Protein AF-A0A0N7L4P8-F1 (afdb_monomer_lite)

Foldseek 3Di:
DVVLVVLLVVLVVCVVVVHFFDPVLVVVLVVLLVVLVQKDWDDPDPFWIWIDGVVCNVDTWIAGRVVRDIRDCCCVPQLALHSRSQNVCVVVVNNVCNSVSGDLVGTSVSSNVVSVVVVPDD

Organism: Plasmopara halstedii (NCBI:txid4781)

Secondary structure (DSSP, 8-state):
-HHHHHHHHHHHHHHHTT-SB-HHHHHHHHHHHHHHTTEEEEEEETTEEEEEETTEEEEEEEEETTTTEESSHHHHHH----HHHHHHHHHTT-GGGGGTTS-GGGBHHHHHHHHHHTTS--

Radius of gyration: 17.24 Å; chains: 1; bounding box: 38×22×52 Å

InterPro domains:
  IPR007527 Zinc finger, SWIM-type [PF04434] (63-93)
  IPR007527 Zinc finger, SWIM-type [PS50966] (61-93)

Sequence (122 aa):
MGEVYNRIRLGQLWVNAERKLTPGAERKLQAQLGDAADSMMTFSSDDVAFTARISTPMKQRRVDLTSSTCSCLTRTQHRDACRHLIATLLECNVVESAYELRGECYTVASYQEYLSQNTRDP

pLDDT: mean 89.87, std 8.65, range [45.34, 97.88]

Structure (mmCIF, N/CA/C/O backbone):
data_AF-A0A0N7L4P8-F1
#
_entry.id   AF-A0A0N7L4P8-F1
#
loop_
_atom_site.group_PDB
_atom_site.id
_atom_site.type_symbol
_atom_site.label_atom_id
_atom_site.label_alt_id
_atom_site.label_comp_id
_atom_site.label_asym_id
_atom_site.label_entity_id
_atom_site.label_seq_id
_atom_site.pdbx_PDB_ins_code
_atom_site.Cartn_x
_atom_site.Cartn_y
_atom_site.Cartn_z
_atom_site.occupancy
_atom_site.B_iso_or_equiv
_atom_site.auth_seq_id
_atom_site.auth_comp_id
_atom_site.auth_asym_id
_atom_site.auth_atom_id
_atom_site.pdbx_PDB_model_num
ATOM 1 N N . MET A 1 1 ? -9.833 1.800 33.843 1.00 57.97 1 MET A N 1
ATOM 2 C CA . MET A 1 1 ? -11.121 2.184 33.212 1.00 57.97 1 MET A CA 1
ATOM 3 C C . MET A 1 1 ? -11.017 3.338 32.206 1.00 57.97 1 MET A C 1
ATOM 5 O O . MET A 1 1 ? -11.566 3.195 31.123 1.00 57.97 1 MET A O 1
ATOM 9 N N . GLY A 1 2 ? -10.306 4.445 32.478 1.00 75.12 2 GLY A N 1
ATOM 10 C CA . GLY A 1 2 ? -10.251 5.592 31.544 1.00 75.12 2 GLY A CA 1
ATOM 11 C C . GLY A 1 2 ? -9.609 5.313 30.174 1.00 75.12 2 GLY A C 1
ATOM 12 O O . GLY A 1 2 ? -10.036 5.867 29.166 1.00 75.12 2 GLY A O 1
ATOM 13 N N . GLU A 1 3 ? -8.620 4.419 30.106 1.00 81.38 3 GLU A N 1
ATOM 14 C CA . GLU A 1 3 ? -7.926 4.106 28.850 1.00 81.38 3 GLU A CA 1
ATOM 15 C C . GLU A 1 3 ? -8.813 3.355 27.842 1.00 81.38 3 GLU A C 1
ATOM 17 O O . GLU A 1 3 ? -8.845 3.709 26.665 1.00 81.38 3 GLU A O 1
ATOM 22 N N . VAL A 1 4 ? -9.586 2.367 28.306 1.00 82.94 4 VAL A N 1
ATOM 23 C CA . VAL A 1 4 ? -10.525 1.602 27.467 1.00 82.94 4 VAL A CA 1
ATOM 24 C C . VAL A 1 4 ? -11.628 2.514 26.934 1.00 82.94 4 VAL A C 1
ATOM 26 O O . VAL A 1 4 ? -11.880 2.533 25.731 1.00 82.94 4 VAL A O 1
ATOM 29 N N . TYR A 1 5 ? -12.213 3.347 27.799 1.00 84.31 5 TYR A N 1
ATOM 30 C CA . TYR A 1 5 ? -13.208 4.343 27.399 1.00 84.31 5 TYR A CA 1
ATOM 31 C C . TYR A 1 5 ? -12.673 5.294 26.315 1.00 84.31 5 TYR A C 1
ATOM 33 O O . TYR A 1 5 ? -13.332 5.525 25.300 1.00 84.31 5 TYR A O 1
ATOM 41 N N . ASN A 1 6 ? -11.441 5.791 26.475 1.00 87.44 6 ASN A N 1
ATOM 42 C CA . ASN A 1 6 ? -10.804 6.649 25.476 1.00 87.44 6 ASN A CA 1
ATOM 43 C C . ASN A 1 6 ? -10.588 5.926 24.140 1.00 87.44 6 ASN A C 1
ATOM 45 O O . ASN A 1 6 ? -10.819 6.518 23.087 1.00 87.44 6 ASN A O 1
ATOM 49 N N . ARG A 1 7 ? -10.180 4.651 24.163 1.00 88.19 7 ARG A N 1
ATOM 50 C CA . ARG A 1 7 ? -9.989 3.836 22.952 1.00 88.19 7 ARG A CA 1
ATOM 51 C C . ARG A 1 7 ? -11.299 3.602 22.196 1.00 88.19 7 ARG A C 1
ATOM 53 O O . ARG A 1 7 ? -11.297 3.739 20.973 1.00 88.19 7 ARG A O 1
ATOM 60 N N . ILE A 1 8 ? -12.397 3.322 22.907 1.00 88.75 8 ILE A N 1
ATOM 61 C CA . ILE A 1 8 ? -13.749 3.191 22.334 1.00 88.75 8 ILE A CA 1
ATOM 62 C C . ILE A 1 8 ? -14.180 4.503 21.685 1.00 88.75 8 ILE A C 1
ATOM 64 O O . ILE A 1 8 ? -14.502 4.522 20.496 1.00 88.75 8 ILE A O 1
ATOM 68 N N . ARG A 1 9 ? -14.093 5.611 22.433 1.00 90.62 9 ARG A N 1
ATOM 69 C CA . ARG A 1 9 ? -14.466 6.941 21.939 1.00 90.62 9 ARG A CA 1
ATOM 70 C C . ARG A 1 9 ? -13.672 7.322 20.690 1.00 90.62 9 ARG A C 1
ATOM 72 O O . ARG A 1 9 ? -14.246 7.812 19.723 1.00 90.62 9 ARG A O 1
ATOM 79 N N . LEU A 1 10 ? -12.356 7.097 20.693 1.00 90.25 10 LEU A N 1
ATOM 80 C CA . LEU A 1 10 ? -11.493 7.355 19.535 1.00 90.25 10 LEU A CA 1
ATOM 81 C C . LEU A 1 10 ? -11.882 6.505 18.328 1.00 90.25 10 LEU A C 1
ATOM 83 O O . LEU A 1 10 ? -11.940 7.017 17.215 1.00 90.25 10 LEU A O 1
ATOM 87 N N . GLY A 1 11 ? -12.171 5.226 18.548 1.00 90.69 11 GLY A N 1
ATOM 88 C CA . GLY A 1 11 ? -12.594 4.343 17.477 1.00 90.69 11 GLY A CA 1
ATOM 89 C C . GLY A 1 11 ? -13.923 4.779 16.843 1.00 90.69 11 GLY A C 1
ATOM 90 O O . GLY A 1 11 ? -14.004 4.858 15.621 1.00 90.69 11 GLY A O 1
ATOM 91 N N . GLN A 1 12 ? -14.919 5.164 17.647 1.00 91.81 12 GLN A N 1
ATOM 92 C CA . GLN A 1 12 ? -16.189 5.713 17.145 1.00 91.81 12 GLN A CA 1
ATOM 93 C C . GLN A 1 12 ? -15.999 7.025 16.379 1.00 91.81 12 GLN A C 1
ATOM 95 O O . GLN A 1 12 ? -16.614 7.217 15.335 1.00 91.81 12 GLN A O 1
ATOM 100 N N . LEU A 1 13 ? -15.100 7.905 16.836 1.00 94.38 13 LEU A N 1
ATOM 101 C CA . LEU A 1 13 ? -14.747 9.117 16.088 1.00 94.38 13 LEU A CA 1
ATOM 102 C C . LEU A 1 13 ? -14.176 8.792 14.702 1.00 94.38 13 LEU A C 1
ATOM 104 O O . LEU A 1 13 ? -14.440 9.520 13.750 1.00 94.38 13 LEU A O 1
ATOM 108 N N . TRP A 1 14 ? -13.396 7.717 14.571 1.00 95.31 14 TRP A N 1
ATOM 109 C CA . TRP A 1 14 ? -12.858 7.307 13.273 1.00 95.31 14 TRP A CA 1
ATOM 110 C C . TRP A 1 14 ? -13.927 6.712 12.357 1.00 95.31 14 TRP A C 1
ATOM 112 O O . TRP A 1 14 ? -13.907 7.016 11.167 1.00 95.31 14 TRP A O 1
ATOM 122 N N . VAL A 1 15 ? -14.866 5.934 12.904 1.00 93.88 15 VAL A N 1
ATOM 123 C CA . VAL A 1 15 ? -16.023 5.405 12.159 1.00 93.88 15 VAL A CA 1
ATOM 124 C C . VAL A 1 15 ? -16.903 6.537 11.641 1.00 93.88 15 VAL A C 1
ATOM 126 O O . VAL A 1 15 ? -17.211 6.571 10.457 1.00 93.88 15 VAL A O 1
ATOM 129 N N . ASN A 1 16 ? -17.250 7.496 12.502 1.00 94.31 16 ASN A N 1
ATOM 130 C CA . ASN A 1 16 ? -18.092 8.638 12.129 1.00 94.31 16 ASN A CA 1
ATOM 131 C C . ASN A 1 16 ? -17.433 9.543 11.077 1.00 94.31 16 ASN A C 1
ATOM 133 O O . ASN A 1 16 ? -18.123 10.277 10.382 1.00 94.31 16 ASN A O 1
ATOM 137 N N . ALA A 1 17 ? -16.103 9.510 10.980 1.00 94.62 17 ALA A N 1
ATOM 138 C CA . ALA A 1 17 ? -15.333 10.203 9.952 1.00 94.62 17 ALA A CA 1
ATOM 139 C C . ALA A 1 17 ? -15.075 9.337 8.702 1.00 94.62 17 ALA A C 1
ATOM 141 O O . ALA A 1 17 ? -14.209 9.691 7.905 1.00 94.62 17 ALA A O 1
ATOM 142 N N . GLU A 1 18 ? -15.746 8.186 8.578 1.00 93.75 18 GLU A N 1
ATOM 143 C CA . GLU A 1 18 ? -15.660 7.245 7.449 1.00 93.75 18 GLU A CA 1
ATOM 144 C C . GLU A 1 18 ? -14.223 6.825 7.096 1.00 93.75 18 GLU A C 1
ATOM 146 O O . GLU A 1 18 ? -13.869 6.541 5.949 1.00 93.75 18 GLU A O 1
ATOM 151 N N . ARG A 1 19 ? -13.344 6.771 8.103 1.00 93.62 19 ARG A N 1
ATOM 152 C CA . ARG A 1 19 ? -11.946 6.395 7.891 1.00 93.62 19 ARG A CA 1
ATOM 153 C C . ARG A 1 19 ? -11.844 4.899 7.609 1.00 93.62 19 ARG A C 1
ATOM 155 O O . ARG A 1 19 ? -12.177 4.086 8.466 1.00 93.62 19 ARG A O 1
ATOM 162 N N . LYS A 1 20 ? -11.272 4.533 6.458 1.00 92.88 20 LYS A N 1
ATOM 163 C CA . LYS A 1 20 ? -10.929 3.133 6.139 1.00 92.88 20 LYS A CA 1
ATOM 164 C C . LYS A 1 20 ? -9.777 2.618 7.013 1.00 92.88 20 LYS A C 1
ATOM 166 O O . LYS A 1 20 ? -9.835 1.519 7.567 1.00 92.88 20 LYS A O 1
ATOM 171 N N . LEU A 1 21 ? -8.735 3.434 7.172 1.00 93.88 21 LEU 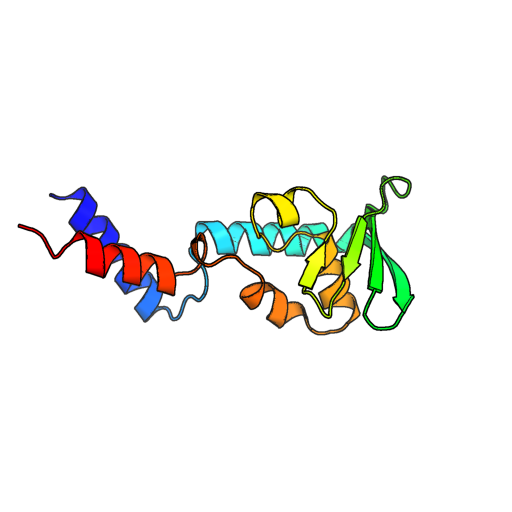A N 1
ATOM 172 C CA . LEU A 1 21 ? -7.502 3.081 7.877 1.00 93.88 21 LEU A CA 1
ATOM 173 C C . LEU A 1 21 ? -7.366 3.818 9.209 1.00 93.88 21 LEU A C 1
ATOM 175 O O . LEU A 1 21 ? -7.811 4.956 9.381 1.00 93.88 21 LEU A O 1
ATOM 179 N N . THR A 1 22 ? -6.689 3.178 10.163 1.00 93.81 22 THR A N 1
ATOM 180 C CA . THR A 1 22 ? -6.266 3.854 11.392 1.00 93.81 22 THR A CA 1
ATOM 181 C C . THR A 1 22 ? -5.368 5.051 11.050 1.00 93.81 22 THR A C 1
ATOM 183 O O . THR A 1 22 ? -4.609 4.997 10.078 1.00 93.81 22 THR A O 1
ATOM 186 N N . PRO A 1 23 ? -5.354 6.130 11.858 1.00 93.75 23 PRO A N 1
ATOM 187 C CA . PRO A 1 23 ? -4.546 7.313 11.548 1.00 93.75 23 PRO A CA 1
ATOM 188 C C . PRO A 1 23 ? -3.049 7.022 11.365 1.00 93.75 23 PRO A C 1
ATOM 190 O O . PRO A 1 23 ? -2.372 7.699 10.595 1.00 93.75 23 PRO A O 1
ATOM 193 N N . GLY A 1 24 ? -2.515 6.027 12.083 1.00 92.50 24 GLY A N 1
ATOM 194 C CA . GLY A 1 24 ? -1.126 5.597 11.932 1.00 92.50 24 GLY A CA 1
ATOM 195 C C . GLY A 1 24 ? -0.861 4.900 10.598 1.00 92.50 24 GLY A C 1
ATOM 196 O O . GLY A 1 24 ? 0.159 5.176 9.967 1.00 92.50 24 GLY A O 1
ATOM 197 N N . ALA A 1 25 ? -1.775 4.034 10.160 1.00 93.00 25 ALA A N 1
ATOM 198 C CA . ALA A 1 25 ? -1.687 3.370 8.864 1.00 93.00 25 ALA A CA 1
ATOM 199 C C . ALA A 1 25 ? -1.866 4.358 7.704 1.00 93.00 25 ALA A C 1
ATOM 201 O O . ALA A 1 25 ? -1.086 4.313 6.757 1.00 93.00 25 ALA A O 1
ATOM 202 N N . GLU A 1 26 ? -2.799 5.307 7.824 1.00 94.25 26 GLU A N 1
ATOM 203 C CA . GLU A 1 26 ? -3.005 6.364 6.826 1.00 94.25 26 GLU A CA 1
ATOM 204 C C . GLU A 1 26 ? -1.723 7.175 6.607 1.00 94.25 26 GLU A C 1
ATOM 206 O O . GLU A 1 26 ? -1.249 7.306 5.483 1.00 94.25 26 GLU A O 1
ATOM 211 N N . ARG A 1 27 ? -1.080 7.646 7.686 1.00 94.44 27 ARG A N 1
ATOM 212 C CA . ARG A 1 27 ? 0.193 8.382 7.572 1.00 94.44 27 ARG A CA 1
ATOM 213 C C . ARG A 1 27 ? 1.282 7.564 6.883 1.00 94.44 27 ARG A C 1
ATOM 215 O O . ARG A 1 27 ? 2.052 8.114 6.101 1.00 94.44 27 ARG A O 1
ATOM 222 N N . LYS A 1 28 ? 1.359 6.260 7.166 1.00 92.81 28 LYS A N 1
ATOM 223 C CA . LYS A 1 28 ? 2.313 5.370 6.492 1.00 92.81 28 LYS A CA 1
ATOM 224 C C . LYS A 1 28 ? 1.990 5.230 5.009 1.00 92.81 28 LYS A C 1
ATOM 226 O O . LYS A 1 28 ? 2.919 5.222 4.212 1.00 92.81 28 LYS A O 1
ATOM 231 N N . LEU A 1 29 ? 0.717 5.126 4.632 1.00 92.12 29 LEU A N 1
ATOM 232 C CA . LEU A 1 29 ? 0.304 5.087 3.230 1.00 92.12 29 LEU A CA 1
ATOM 233 C C . LEU A 1 29 ? 0.693 6.365 2.495 1.00 92.12 29 LEU A C 1
ATOM 235 O O . LEU A 1 29 ? 1.359 6.272 1.471 1.00 92.12 29 LEU A O 1
ATOM 239 N N . GLN A 1 30 ? 0.388 7.529 3.063 1.00 93.06 30 GLN A N 1
ATOM 240 C CA . GLN A 1 30 ? 0.765 8.816 2.475 1.00 93.06 30 GLN A CA 1
ATOM 241 C C . GLN A 1 30 ? 2.288 8.956 2.312 1.00 93.06 30 GLN A C 1
ATOM 243 O O . GLN A 1 30 ? 2.762 9.398 1.269 1.00 93.06 30 GLN A O 1
ATOM 248 N N . ALA A 1 31 ? 3.075 8.498 3.291 1.00 93.25 31 ALA A N 1
ATOM 249 C CA . ALA A 1 31 ? 4.533 8.468 3.160 1.00 93.25 31 ALA A CA 1
ATOM 250 C C . ALA A 1 31 ? 5.004 7.525 2.035 1.00 93.25 31 ALA A C 1
ATOM 252 O O . ALA A 1 31 ? 5.881 7.886 1.259 1.00 93.25 31 ALA A O 1
ATOM 253 N N . GLN A 1 32 ? 4.416 6.328 1.915 1.00 92.69 32 GLN A N 1
ATOM 254 C CA . GLN A 1 32 ? 4.764 5.405 0.828 1.00 92.69 32 GLN A CA 1
ATOM 255 C C . GLN A 1 32 ? 4.330 5.923 -0.552 1.00 92.69 32 GLN A C 1
ATOM 257 O O . GLN A 1 32 ? 5.015 5.627 -1.525 1.00 92.69 32 GLN A O 1
ATOM 262 N N . LEU A 1 33 ? 3.226 6.676 -0.637 1.00 92.25 33 LEU A N 1
ATOM 263 C CA . LEU A 1 33 ? 2.785 7.362 -1.856 1.00 92.25 33 LEU A CA 1
ATOM 264 C C . LEU A 1 33 ? 3.798 8.426 -2.286 1.00 92.25 33 LEU A C 1
ATOM 266 O O . LEU A 1 33 ? 4.189 8.444 -3.448 1.00 92.25 33 LEU A O 1
ATOM 270 N N . GLY A 1 34 ? 4.279 9.250 -1.349 1.00 91.81 34 GLY A N 1
ATOM 271 C CA . GLY A 1 34 ? 5.337 10.226 -1.629 1.00 91.81 34 GLY A CA 1
ATOM 272 C C . GLY A 1 34 ? 6.631 9.566 -2.119 1.00 91.81 34 GLY A C 1
ATOM 273 O O . GLY A 1 34 ? 7.202 9.985 -3.120 1.00 91.81 34 GLY A O 1
ATOM 274 N N . ASP A 1 35 ? 7.043 8.476 -1.469 1.00 91.38 35 ASP A N 1
ATOM 275 C CA . ASP A 1 35 ? 8.233 7.696 -1.837 1.00 91.38 35 ASP A CA 1
ATOM 276 C C . ASP A 1 35 ? 8.094 6.933 -3.170 1.00 91.38 35 ASP A C 1
ATOM 278 O O . ASP A 1 35 ? 9.096 6.471 -3.725 1.00 91.38 35 ASP A O 1
ATOM 282 N N . ALA A 1 36 ? 6.870 6.702 -3.656 1.00 92.25 36 ALA A N 1
ATOM 283 C CA . ALA A 1 36 ? 6.6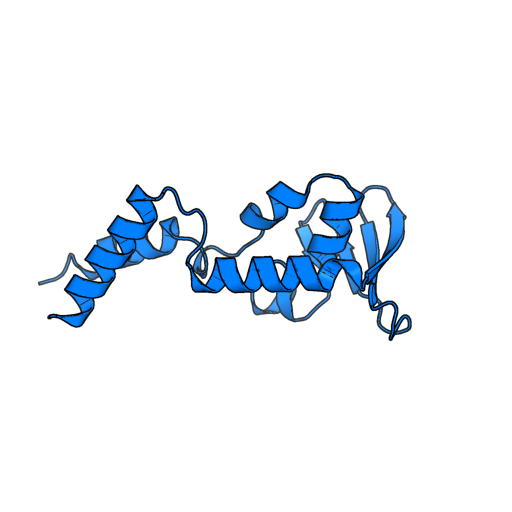34 5.885 -4.845 1.00 92.25 36 ALA A CA 1
ATOM 284 C C . ALA A 1 36 ? 7.190 6.546 -6.113 1.00 92.25 36 ALA A C 1
ATOM 286 O O . ALA A 1 36 ? 7.657 5.829 -6.997 1.00 92.25 36 ALA A O 1
ATOM 287 N N . ALA A 1 37 ? 7.227 7.883 -6.155 1.00 90.75 37 ALA A N 1
ATOM 288 C CA . ALA A 1 37 ? 7.781 8.661 -7.264 1.00 90.75 37 ALA A CA 1
ATOM 289 C C . ALA A 1 37 ? 9.272 8.370 -7.532 1.00 90.75 37 ALA A C 1
ATOM 291 O O . ALA A 1 37 ? 9.730 8.485 -8.664 1.00 90.75 37 ALA A O 1
ATOM 292 N N . ASP A 1 38 ? 10.018 7.913 -6.520 1.00 93.56 38 ASP A N 1
ATOM 293 C CA . ASP A 1 38 ? 11.439 7.554 -6.642 1.00 93.56 38 ASP A CA 1
ATOM 294 C C . ASP A 1 38 ? 11.664 6.112 -7.135 1.00 93.56 38 ASP A C 1
ATOM 296 O O . ASP A 1 38 ? 12.753 5.538 -6.975 1.00 93.56 38 ASP A O 1
ATOM 300 N N . SER A 1 39 ? 10.629 5.479 -7.686 1.00 94.56 39 SER A N 1
ATOM 301 C CA . SER A 1 39 ? 10.680 4.105 -8.176 1.00 94.56 39 SER A CA 1
ATOM 302 C C . SER A 1 39 ? 10.686 4.067 -9.699 1.00 94.56 39 SER A C 1
ATOM 304 O O . SER A 1 39 ? 9.949 4.783 -10.361 1.00 94.56 39 SER A O 1
ATOM 306 N N . MET A 1 40 ? 11.509 3.184 -10.251 1.00 94.56 40 MET A N 1
ATOM 307 C CA . MET A 1 40 ? 11.433 2.766 -11.644 1.00 94.56 40 MET A CA 1
ATOM 308 C C . MET A 1 40 ? 10.844 1.365 -11.714 1.00 94.56 40 MET A C 1
ATOM 310 O O . MET A 1 40 ? 10.987 0.568 -10.776 1.00 94.56 40 MET A O 1
ATOM 314 N N . MET A 1 41 ? 10.230 1.050 -12.845 1.00 94.94 41 MET A N 1
ATOM 315 C CA . MET A 1 41 ? 9.565 -0.224 -13.033 1.00 94.94 41 MET A CA 1
ATOM 316 C C . MET A 1 41 ? 9.675 -0.750 -14.452 1.00 94.94 41 MET A C 1
ATOM 318 O O . MET A 1 41 ? 9.792 -0.003 -15.418 1.00 94.94 41 MET A O 1
ATOM 322 N N . THR A 1 42 ? 9.661 -2.071 -14.556 1.00 95.69 42 THR A N 1
ATOM 323 C CA . THR A 1 42 ? 9.665 -2.787 -15.826 1.00 95.69 42 THR A CA 1
ATOM 324 C C . THR A 1 42 ? 8.650 -3.910 -15.733 1.00 95.69 42 THR A C 1
ATOM 326 O O . THR A 1 42 ? 8.773 -4.783 -14.872 1.00 95.69 42 THR A O 1
ATOM 329 N N . PHE A 1 43 ? 7.646 -3.883 -16.602 1.00 97.19 43 PHE A N 1
ATOM 330 C CA . PHE A 1 43 ? 6.654 -4.947 -16.691 1.00 97.19 43 PHE A CA 1
ATOM 331 C C . PHE A 1 43 ? 7.224 -6.127 -17.471 1.00 97.19 43 PHE A C 1
ATOM 333 O O . PHE A 1 43 ? 7.786 -5.958 -18.552 1.00 97.19 43 PHE A O 1
ATOM 340 N N . SER A 1 44 ? 7.091 -7.326 -16.908 1.00 96.81 44 SER A N 1
ATOM 341 C CA . SER A 1 44 ? 7.353 -8.582 -17.621 1.00 96.81 44 SER A CA 1
ATOM 342 C C . SER A 1 44 ? 6.080 -9.187 -18.217 1.00 96.81 44 SER A C 1
ATOM 344 O O . SER A 1 44 ? 6.164 -10.062 -19.071 1.00 96.81 44 SER A O 1
ATOM 346 N N . SER A 1 45 ? 4.918 -8.748 -17.735 1.00 95.75 45 SER A N 1
ATOM 347 C CA . SER A 1 45 ? 3.575 -9.071 -18.222 1.00 95.75 45 SER A CA 1
ATOM 348 C C . SER A 1 45 ? 2.597 -8.020 -17.690 1.00 95.75 45 SER A C 1
ATOM 350 O O . SER A 1 45 ? 2.997 -7.188 -16.876 1.00 95.75 45 SER A O 1
ATOM 352 N N . ASP A 1 46 ? 1.322 -8.109 -18.066 1.00 93.25 46 ASP A N 1
ATOM 353 C CA . ASP A 1 46 ? 0.280 -7.172 -17.616 1.00 93.25 46 ASP A CA 1
ATOM 354 C C . ASP A 1 46 ? 0.172 -7.101 -16.080 1.00 93.25 46 ASP A C 1
ATOM 356 O O . ASP A 1 46 ? 0.064 -6.020 -15.509 1.00 93.25 46 ASP A O 1
ATOM 360 N N . ASP A 1 47 ? 0.312 -8.245 -15.399 1.00 95.06 47 ASP A N 1
ATOM 361 C CA . ASP A 1 47 ? 0.152 -8.325 -13.940 1.00 95.06 47 ASP A CA 1
ATOM 362 C C . ASP A 1 47 ? 1.463 -8.378 -13.138 1.00 95.06 47 ASP A C 1
ATOM 364 O O . ASP A 1 47 ? 1.433 -8.400 -11.904 1.00 95.06 47 ASP A O 1
ATOM 368 N N . VAL A 1 48 ? 2.629 -8.450 -13.792 1.00 97.25 48 VAL A N 1
ATOM 369 C CA . VAL A 1 48 ? 3.915 -8.666 -13.106 1.00 97.25 48 VAL A CA 1
ATOM 370 C C . VAL A 1 48 ? 4.912 -7.585 -13.483 1.00 97.25 48 VAL A C 1
ATOM 372 O O . VAL A 1 48 ? 5.290 -7.436 -14.647 1.00 97.25 48 VAL A O 1
ATOM 375 N N . ALA A 1 49 ? 5.413 -6.892 -12.462 1.00 97.88 49 ALA A N 1
ATOM 376 C CA . ALA A 1 49 ? 6.404 -5.837 -12.602 1.00 97.88 49 ALA A CA 1
ATOM 377 C C . ALA A 1 49 ? 7.625 -6.077 -11.710 1.00 97.88 49 ALA A C 1
ATOM 379 O O . ALA A 1 49 ? 7.533 -6.577 -10.587 1.00 97.88 49 ALA A O 1
ATOM 380 N N . PHE A 1 50 ? 8.788 -5.655 -12.193 1.00 97.56 50 PHE A N 1
ATOM 381 C CA . PHE A 1 50 ? 10.008 -5.539 -11.409 1.00 97.56 50 PHE A CA 1
ATOM 382 C C . PHE A 1 50 ? 10.239 -4.070 -11.083 1.00 97.56 50 PHE A C 1
ATOM 384 O O . PHE A 1 50 ? 10.455 -3.251 -11.971 1.00 97.56 50 PHE A O 1
ATOM 391 N N . THR A 1 51 ? 10.186 -3.736 -9.799 1.00 96.88 51 THR A N 1
ATOM 392 C CA . THR A 1 51 ? 10.306 -2.371 -9.278 1.00 96.88 51 THR A CA 1
ATOM 393 C C . THR A 1 51 ? 11.608 -2.199 -8.513 1.00 96.88 51 THR A C 1
ATOM 395 O O . THR A 1 51 ? 11.995 -3.051 -7.713 1.00 96.88 51 THR A O 1
ATOM 398 N N . ALA A 1 52 ? 12.286 -1.076 -8.713 1.00 95.19 52 ALA A N 1
ATOM 399 C CA . ALA A 1 52 ? 13.464 -0.690 -7.943 1.00 95.19 52 ALA A CA 1
ATOM 400 C C . ALA A 1 52 ? 13.433 0.804 -7.641 1.00 95.19 52 ALA A C 1
ATOM 402 O O . ALA A 1 52 ? 12.744 1.566 -8.306 1.00 95.19 52 ALA A O 1
ATOM 403 N N . ARG A 1 53 ? 14.222 1.239 -6.657 1.00 94.44 53 ARG A N 1
ATOM 404 C CA . ARG A 1 53 ? 14.502 2.670 -6.497 1.00 94.44 53 ARG A CA 1
ATOM 405 C C . ARG A 1 53 ? 15.381 3.151 -7.645 1.00 94.44 53 ARG A C 1
ATOM 407 O O . ARG A 1 53 ? 16.370 2.486 -7.953 1.00 94.44 53 ARG A O 1
ATOM 414 N N . ILE A 1 54 ? 15.087 4.332 -8.181 1.00 93.75 54 ILE A N 1
ATOM 415 C CA . ILE A 1 54 ? 15.883 4.978 -9.237 1.00 93.75 54 ILE A CA 1
ATOM 416 C C . ILE A 1 54 ? 17.345 5.133 -8.793 1.00 93.75 54 ILE A C 1
ATOM 418 O O . ILE A 1 54 ? 18.268 4.826 -9.539 1.00 93.75 54 ILE A O 1
ATOM 422 N N . SER A 1 55 ? 17.568 5.518 -7.534 1.00 92.12 55 SER A N 1
ATOM 423 C CA . SER A 1 55 ? 18.908 5.676 -6.953 1.00 92.12 55 SER A CA 1
ATOM 424 C C . SER A 1 55 ? 19.639 4.360 -6.666 1.00 92.12 55 SER A C 1
ATOM 426 O O . SER A 1 55 ? 20.819 4.369 -6.321 1.00 92.12 55 SER A O 1
ATOM 428 N N . THR A 1 56 ? 18.970 3.204 -6.733 1.00 89.81 56 THR A N 1
ATOM 429 C CA . THR A 1 56 ? 19.590 1.897 -6.448 1.00 89.81 56 THR A CA 1
ATOM 430 C C . THR A 1 56 ? 18.953 0.779 -7.289 1.00 89.81 56 THR A C 1
ATOM 432 O O . THR A 1 56 ? 18.340 -0.147 -6.742 1.00 89.81 56 THR A O 1
ATOM 435 N N . PRO A 1 57 ? 19.112 0.821 -8.624 1.00 85.06 57 PRO A N 1
ATOM 436 C CA . PRO A 1 57 ? 18.348 -0.008 -9.558 1.00 85.06 57 PRO A CA 1
ATOM 437 C C . PRO A 1 57 ? 18.664 -1.508 -9.459 1.00 85.06 57 PRO A C 1
ATOM 439 O O . PRO A 1 57 ? 17.825 -2.339 -9.784 1.00 85.06 57 PRO A O 1
ATOM 442 N N . MET A 1 58 ? 19.842 -1.875 -8.942 1.00 87.19 58 MET A N 1
ATOM 443 C CA . MET A 1 58 ? 20.273 -3.273 -8.772 1.00 87.19 58 MET A CA 1
ATOM 444 C C . MET A 1 58 ? 19.418 -4.074 -7.774 1.00 87.19 58 MET A C 1
ATOM 446 O O . MET A 1 58 ? 19.451 -5.301 -7.777 1.00 87.19 58 MET A O 1
ATOM 450 N N . LYS A 1 59 ? 18.655 -3.412 -6.893 1.00 88.81 59 LYS A N 1
ATOM 451 C CA . LYS A 1 59 ? 17.803 -4.079 -5.894 1.00 88.81 59 LYS A CA 1
ATOM 452 C C . LYS A 1 59 ? 16.346 -4.082 -6.343 1.00 88.81 59 LYS A C 1
ATOM 454 O O . LYS A 1 59 ? 15.514 -3.386 -5.764 1.00 88.81 59 LYS A O 1
ATOM 459 N N . GLN A 1 60 ? 16.044 -4.899 -7.345 1.00 94.50 60 GLN A N 1
ATOM 460 C CA . GLN A 1 60 ? 14.680 -5.070 -7.833 1.00 94.50 60 GLN A CA 1
ATOM 461 C C . GLN A 1 60 ? 13.820 -5.908 -6.879 1.00 94.50 60 GLN A C 1
ATOM 463 O O . GLN A 1 60 ? 14.300 -6.764 -6.121 1.00 94.50 60 GLN A O 1
ATOM 468 N N . ARG A 1 61 ? 12.520 -5.640 -6.903 1.00 96.38 61 ARG A N 1
ATOM 469 C CA . ARG A 1 61 ? 11.474 -6.379 -6.205 1.00 96.38 61 ARG A CA 1
ATOM 470 C C . ARG A 1 61 ? 10.423 -6.785 -7.218 1.00 96.38 61 ARG A C 1
ATOM 472 O O . ARG A 1 61 ? 10.038 -5.987 -8.062 1.00 96.38 61 ARG A O 1
ATOM 479 N N . ARG A 1 62 ? 9.973 -8.031 -7.123 1.00 97.50 62 ARG A N 1
ATOM 480 C CA . ARG A 1 62 ? 8.873 -8.532 -7.940 1.00 97.50 62 ARG A CA 1
ATOM 481 C C . ARG A 1 62 ? 7.573 -8.077 -7.297 1.00 97.50 62 ARG A C 1
ATOM 483 O O . ARG A 1 62 ? 7.392 -8.280 -6.094 1.00 97.50 62 ARG A O 1
ATOM 490 N N . VAL A 1 63 ? 6.710 -7.472 -8.093 1.00 97.25 63 VAL A N 1
ATOM 491 C CA . VAL A 1 63 ? 5.332 -7.117 -7.772 1.00 97.25 63 VAL A CA 1
ATOM 492 C C . VAL A 1 63 ? 4.422 -7.945 -8.663 1.00 97.25 63 VAL A C 1
ATOM 494 O O . VAL A 1 63 ? 4.715 -8.143 -9.839 1.00 97.25 63 VAL A O 1
ATOM 497 N N . ASP A 1 64 ? 3.354 -8.455 -8.071 1.00 96.19 64 ASP A N 1
ATOM 498 C CA . ASP A 1 64 ? 2.357 -9.293 -8.720 1.00 96.19 64 ASP A CA 1
ATOM 499 C C . ASP A 1 64 ? 0.985 -8.737 -8.346 1.00 96.19 64 ASP A C 1
ATOM 501 O O . ASP A 1 64 ? 0.611 -8.749 -7.169 1.00 96.19 64 ASP A O 1
ATOM 505 N N . LEU A 1 65 ? 0.296 -8.153 -9.324 1.00 93.25 65 LEU A N 1
ATOM 506 C CA . LEU A 1 65 ? -0.956 -7.430 -9.120 1.00 93.25 65 LEU A CA 1
ATOM 507 C C . LEU A 1 65 ? -2.120 -8.391 -8.872 1.00 93.25 65 LEU A C 1
ATOM 509 O O . LEU A 1 65 ? -2.900 -8.150 -7.951 1.00 93.25 65 LEU A O 1
ATOM 513 N N . THR A 1 66 ? -2.170 -9.523 -9.584 1.00 92.75 66 THR A N 1
ATOM 514 C CA . THR A 1 66 ? -3.197 -10.566 -9.407 1.00 92.75 66 THR A CA 1
ATOM 515 C C . THR A 1 66 ? -3.256 -11.061 -7.965 1.00 92.75 66 THR A C 1
ATOM 517 O O . THR A 1 66 ? -4.326 -11.151 -7.371 1.00 92.75 66 THR A O 1
ATOM 520 N N . SER A 1 67 ? -2.097 -11.356 -7.371 1.00 91.81 67 SER A N 1
ATOM 521 C CA . SER A 1 67 ? -2.003 -11.774 -5.964 1.00 91.81 67 SER A CA 1
ATOM 522 C C . SER A 1 67 ? -1.860 -10.601 -4.989 1.00 91.81 67 SER A C 1
ATOM 524 O O . SER A 1 67 ? -1.851 -10.797 -3.772 1.00 91.81 67 SER A O 1
ATOM 526 N N . SER A 1 68 ? -1.714 -9.377 -5.502 1.00 91.12 68 SER A N 1
ATOM 527 C CA . SER A 1 68 ? -1.404 -8.175 -4.727 1.00 91.12 68 SER A CA 1
ATOM 528 C C . SER A 1 68 ? -0.207 -8.363 -3.783 1.00 91.12 68 SER A C 1
ATOM 530 O O . SER A 1 68 ? -0.222 -7.971 -2.606 1.00 91.12 68 SER A O 1
ATOM 532 N N . THR A 1 69 ? 0.853 -9.000 -4.282 1.00 93.62 69 THR A N 1
ATOM 533 C CA . THR A 1 69 ? 2.067 -9.297 -3.516 1.00 93.62 69 THR A CA 1
ATOM 534 C C . THR A 1 69 ? 3.274 -8.507 -4.004 1.00 93.62 69 THR A C 1
ATOM 536 O O . THR A 1 69 ? 3.348 -8.002 -5.120 1.00 93.62 69 THR A O 1
ATOM 539 N N . CYS A 1 70 ? 4.252 -8.379 -3.112 1.00 95.62 70 CYS A N 1
ATOM 540 C CA . CYS A 1 70 ? 5.559 -7.823 -3.407 1.00 95.62 70 CYS A CA 1
ATOM 541 C C . CYS A 1 70 ? 6.605 -8.630 -2.640 1.00 95.62 70 CYS A C 1
ATOM 543 O O . CYS A 1 70 ? 6.400 -8.943 -1.467 1.00 95.62 70 CYS A O 1
ATOM 545 N N . SER A 1 71 ? 7.749 -8.912 -3.263 1.00 96.19 71 SER A N 1
ATOM 546 C CA . SER A 1 71 ? 8.838 -9.673 -2.635 1.00 96.19 71 SER A CA 1
ATOM 547 C C . SER A 1 71 ? 9.616 -8.907 -1.551 1.00 96.19 71 SER A C 1
ATOM 549 O O . SER A 1 71 ? 10.595 -9.417 -1.008 1.00 96.19 71 SER A O 1
ATOM 551 N N . CYS A 1 72 ? 9.229 -7.669 -1.224 1.00 94.19 72 CYS A N 1
ATOM 552 C CA . CYS A 1 72 ? 9.880 -6.893 -0.171 1.00 94.19 72 CYS A CA 1
ATOM 553 C C . CYS A 1 72 ? 9.378 -7.260 1.237 1.00 94.19 72 CYS A C 1
ATOM 555 O O . CYS A 1 72 ? 8.219 -7.627 1.427 1.00 94.19 72 CYS A O 1
ATOM 557 N N . LEU A 1 73 ? 10.239 -7.058 2.242 1.00 90.75 73 LEU A N 1
ATOM 558 C CA . LEU A 1 73 ? 9.931 -7.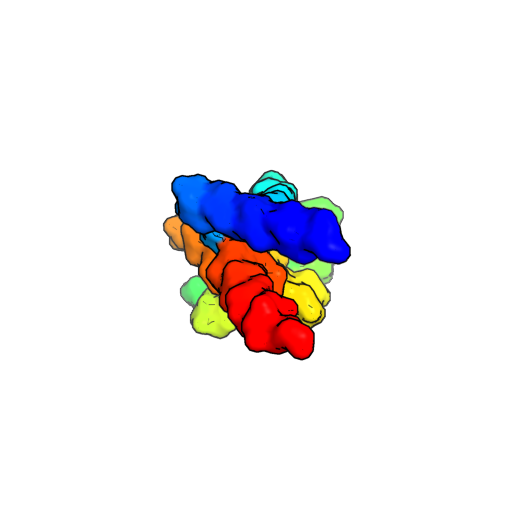368 3.645 1.00 90.75 73 LEU A CA 1
ATOM 559 C C . LEU A 1 73 ? 8.709 -6.615 4.178 1.00 90.75 73 LEU A C 1
ATOM 561 O O . LEU A 1 73 ? 7.930 -7.175 4.938 1.00 90.75 73 LEU A O 1
ATOM 565 N N . THR A 1 74 ? 8.498 -5.369 3.745 1.00 88.81 74 THR A N 1
ATOM 566 C CA . THR A 1 74 ? 7.336 -4.573 4.162 1.00 88.81 74 THR A CA 1
ATOM 567 C C . THR A 1 74 ? 6.022 -5.282 3.846 1.00 88.81 74 THR A C 1
ATOM 569 O O . THR A 1 74 ? 5.136 -5.350 4.694 1.00 88.81 74 THR A O 1
ATOM 572 N N . ARG A 1 75 ? 5.902 -5.862 2.647 1.00 90.75 75 ARG A N 1
ATOM 573 C CA . ARG A 1 75 ? 4.698 -6.599 2.261 1.00 90.75 75 ARG A CA 1
ATOM 574 C C . ARG A 1 75 ? 4.646 -7.964 2.938 1.00 90.75 75 ARG A C 1
ATOM 576 O O . ARG A 1 75 ? 3.604 -8.313 3.484 1.00 90.75 75 ARG A O 1
ATOM 583 N N . THR A 1 76 ? 5.748 -8.714 2.929 1.00 89.38 76 THR A N 1
ATOM 584 C CA . THR A 1 76 ? 5.756 -10.101 3.420 1.00 89.38 76 THR A CA 1
ATOM 585 C C . THR A 1 76 ? 5.612 -10.208 4.938 1.00 89.38 76 THR A C 1
ATOM 587 O O . THR A 1 76 ? 4.947 -11.124 5.410 1.00 89.38 76 THR A O 1
ATOM 590 N N . GLN A 1 77 ? 6.182 -9.278 5.709 1.00 89.00 77 GLN A N 1
ATOM 591 C CA . GLN A 1 77 ? 6.149 -9.318 7.176 1.00 89.00 77 GLN A CA 1
ATOM 592 C C . GLN A 1 77 ? 4.998 -8.510 7.766 1.00 89.00 77 GLN A C 1
ATOM 594 O O . GLN A 1 77 ? 4.378 -8.941 8.734 1.00 89.00 77 GLN A O 1
ATOM 599 N N . HIS A 1 78 ? 4.713 -7.335 7.204 1.00 87.50 78 HIS A N 1
ATOM 600 C CA . HIS A 1 78 ? 3.732 -6.425 7.792 1.00 87.50 78 HIS A CA 1
ATOM 601 C C . HIS A 1 78 ? 2.384 -6.452 7.082 1.00 87.50 78 HIS A C 1
ATOM 603 O O . HIS A 1 78 ? 1.454 -5.843 7.584 1.00 87.50 78 HIS A O 1
ATOM 609 N N . ARG A 1 79 ? 2.245 -7.140 5.938 1.00 86.94 79 ARG A N 1
ATOM 610 C CA . ARG A 1 79 ? 1.037 -7.071 5.089 1.00 86.94 79 ARG A CA 1
ATOM 611 C C . ARG A 1 79 ? 0.652 -5.629 4.754 1.00 86.94 79 ARG A C 1
ATOM 613 O O . ARG A 1 79 ? -0.520 -5.281 4.630 1.00 86.94 79 ARG A O 1
ATOM 620 N N . ASP A 1 80 ? 1.668 -4.790 4.597 1.00 87.25 80 ASP A N 1
ATOM 621 C CA . ASP A 1 80 ? 1.509 -3.363 4.382 1.00 87.25 80 ASP A CA 1
ATOM 622 C C . ASP A 1 80 ? 1.644 -3.016 2.895 1.00 87.25 80 ASP A C 1
ATOM 624 O O . ASP A 1 80 ? 2.369 -3.701 2.161 1.00 87.25 80 ASP A O 1
ATOM 628 N N . ALA A 1 81 ? 0.963 -1.965 2.429 1.00 89.81 81 ALA A N 1
ATOM 629 C CA . ALA A 1 81 ? 1.121 -1.495 1.053 1.00 89.81 81 ALA A CA 1
ATOM 630 C C . ALA A 1 81 ? 2.471 -0.772 0.920 1.00 89.81 81 ALA A C 1
ATOM 632 O O . ALA A 1 81 ? 2.618 0.389 1.300 1.00 89.81 81 ALA A O 1
ATOM 633 N N . CYS A 1 82 ? 3.483 -1.495 0.443 1.00 93.06 82 CYS A N 1
ATOM 634 C CA . CYS A 1 82 ? 4.828 -0.962 0.244 1.00 93.06 82 CYS A CA 1
ATOM 635 C C . CYS A 1 82 ? 4.910 -0.056 -0.995 1.00 93.06 82 CYS A C 1
ATOM 637 O O . CYS A 1 82 ? 4.156 -0.248 -1.949 1.00 93.06 82 CYS A O 1
ATOM 639 N N . ARG A 1 83 ? 5.897 0.846 -1.034 1.00 93.69 83 ARG A N 1
ATOM 640 C CA . ARG A 1 83 ? 6.149 1.737 -2.181 1.00 93.69 83 ARG A CA 1
ATOM 641 C C . ARG A 1 83 ? 6.260 1.033 -3.533 1.00 93.69 83 ARG A C 1
ATOM 643 O O . ARG A 1 83 ? 5.841 1.595 -4.523 1.00 93.69 83 ARG A O 1
ATOM 650 N N . HIS A 1 84 ? 6.789 -0.192 -3.588 1.00 95.62 84 HIS A N 1
ATOM 651 C CA . HIS A 1 84 ? 6.946 -0.937 -4.844 1.00 95.62 84 HIS A CA 1
ATOM 652 C C . HIS A 1 84 ? 5.581 -1.297 -5.442 1.00 95.62 84 HIS A C 1
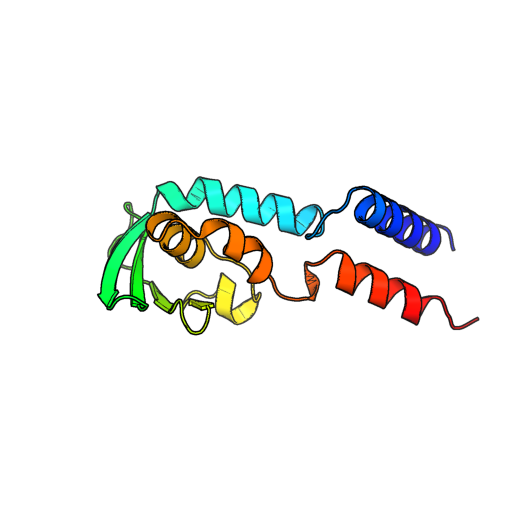ATOM 654 O O . HIS A 1 84 ? 5.330 -1.112 -6.629 1.00 95.62 84 HIS A O 1
ATOM 660 N N . LEU A 1 85 ? 4.685 -1.781 -4.580 1.00 94.62 85 LEU A N 1
ATOM 661 C CA . LEU A 1 85 ? 3.318 -2.130 -4.940 1.00 94.62 85 LEU A CA 1
ATOM 662 C C . LEU A 1 85 ? 2.533 -0.868 -5.307 1.00 94.62 85 LEU A C 1
ATOM 664 O O . LEU A 1 85 ? 1.881 -0.842 -6.337 1.00 94.62 85 LEU A O 1
ATOM 668 N N . ILE A 1 86 ? 2.680 0.201 -4.519 1.00 95.19 86 ILE A N 1
ATOM 669 C CA . ILE A 1 86 ? 2.036 1.496 -4.780 1.00 95.19 86 ILE A CA 1
ATOM 670 C C . ILE A 1 86 ? 2.509 2.114 -6.098 1.00 95.19 86 ILE A C 1
ATOM 672 O O . ILE A 1 86 ? 1.670 2.528 -6.886 1.00 95.19 86 ILE A O 1
ATOM 676 N N . ALA A 1 87 ? 3.817 2.137 -6.368 1.00 95.62 87 ALA A N 1
ATOM 677 C CA . ALA A 1 87 ? 4.361 2.616 -7.638 1.00 95.62 87 ALA A CA 1
ATOM 678 C C . ALA A 1 87 ? 3.780 1.827 -8.818 1.00 95.62 87 ALA A C 1
ATOM 680 O O . ALA A 1 87 ? 3.397 2.415 -9.821 1.00 95.62 87 ALA A O 1
ATOM 681 N N . THR A 1 88 ? 3.625 0.508 -8.655 1.00 95.50 88 THR A N 1
ATOM 682 C CA . THR A 1 88 ? 3.023 -0.330 -9.698 1.00 95.50 88 THR A CA 1
ATOM 683 C C . THR A 1 88 ? 1.546 -0.018 -9.920 1.00 95.50 88 THR A C 1
ATOM 685 O O . THR A 1 88 ? 1.114 0.123 -11.056 1.00 95.50 88 THR A O 1
ATOM 688 N N . LEU A 1 89 ? 0.777 0.158 -8.845 1.00 93.75 89 LEU A N 1
ATOM 689 C CA . LEU A 1 89 ? -0.635 0.537 -8.938 1.00 93.75 89 LEU A CA 1
ATOM 690 C C . LEU A 1 89 ? -0.834 1.939 -9.527 1.00 93.75 89 LEU A C 1
ATOM 692 O O . LEU A 1 89 ? -1.813 2.157 -10.235 1.00 93.75 89 LEU A O 1
ATOM 696 N N . LEU A 1 90 ? 0.070 2.881 -9.235 1.00 93.31 90 LEU A N 1
ATOM 697 C CA . LEU A 1 90 ? 0.059 4.228 -9.813 1.00 93.31 90 LEU A CA 1
ATOM 698 C C . LEU A 1 90 ? 0.239 4.177 -11.331 1.00 93.31 90 LEU A C 1
ATOM 700 O O . LEU A 1 90 ? -0.559 4.771 -12.047 1.00 93.31 90 LEU A O 1
ATOM 704 N N . GLU A 1 91 ? 1.222 3.417 -11.812 1.00 93.50 91 GLU A N 1
ATOM 705 C CA . GLU A 1 91 ? 1.467 3.236 -13.249 1.00 93.50 91 GLU A CA 1
ATOM 706 C C . GLU A 1 91 ? 0.276 2.571 -13.959 1.00 93.50 91 GLU A C 1
ATOM 708 O O . GLU A 1 91 ? -0.081 2.928 -15.078 1.00 93.50 91 GLU A O 1
ATOM 713 N N . CYS A 1 92 ? -0.411 1.655 -13.271 1.00 91.75 92 CYS A N 1
ATOM 714 C CA . CYS A 1 92 ? -1.635 1.018 -13.758 1.00 91.75 92 CYS A CA 1
ATOM 715 C C . CYS A 1 92 ? -2.914 1.860 -13.546 1.00 91.75 92 CYS A C 1
ATOM 717 O O . CYS A 1 92 ? -4.000 1.380 -13.858 1.00 91.75 92 CYS A O 1
ATOM 719 N N . ASN A 1 93 ? -2.821 3.090 -13.023 1.00 91.00 93 ASN A N 1
ATOM 720 C CA . ASN A 1 93 ? -3.955 3.978 -12.710 1.00 91.00 93 ASN A CA 1
ATOM 721 C C . ASN A 1 93 ? -5.014 3.379 -11.755 1.00 91.00 93 ASN A C 1
ATOM 723 O O . ASN A 1 93 ? -6.192 3.721 -11.825 1.00 91.00 93 ASN A O 1
ATOM 727 N N . VAL A 1 94 ? -4.599 2.510 -10.830 1.00 90.69 94 VAL A N 1
ATOM 728 C CA . VAL A 1 94 ? -5.467 1.813 -9.854 1.00 90.69 94 VAL A CA 1
ATOM 729 C C . VAL A 1 94 ? -4.987 2.010 -8.411 1.00 90.69 94 VAL A C 1
ATOM 731 O O . VAL A 1 94 ? -5.068 1.125 -7.561 1.00 90.69 94 VAL A O 1
ATOM 734 N N . VAL A 1 95 ? -4.449 3.193 -8.101 1.00 87.00 95 VAL A N 1
ATOM 735 C CA . VAL A 1 95 ? -3.866 3.497 -6.779 1.00 87.00 95 VAL A CA 1
ATOM 736 C C . VAL A 1 95 ? -4.868 3.392 -5.626 1.00 87.00 95 VAL A C 1
ATOM 738 O O . VAL A 1 95 ? -4.471 3.084 -4.503 1.00 87.00 95 VAL A O 1
ATOM 741 N N . GLU A 1 96 ? -6.162 3.588 -5.885 1.00 85.75 96 GLU A N 1
ATOM 742 C CA . GLU A 1 96 ? -7.214 3.456 -4.869 1.00 85.75 96 GLU A CA 1
ATOM 743 C C . GLU A 1 96 ? -7.223 2.061 -4.228 1.00 85.75 96 GLU A C 1
ATOM 745 O O . GLU A 1 96 ? -7.448 1.937 -3.020 1.00 85.75 96 GLU A O 1
ATOM 750 N N . SER A 1 97 ? -6.842 1.025 -4.983 1.00 86.19 97 SER A N 1
ATOM 751 C CA . SER A 1 97 ? -6.699 -0.339 -4.473 1.00 86.19 97 SER A CA 1
ATOM 752 C C . SER A 1 97 ? -5.646 -0.448 -3.366 1.00 86.19 97 SER A C 1
ATOM 754 O O . SER A 1 97 ? -5.742 -1.334 -2.524 1.00 86.19 97 SER A O 1
ATOM 756 N N . ALA A 1 98 ? -4.673 0.469 -3.262 1.00 86.44 98 ALA A N 1
ATOM 757 C CA . ALA A 1 98 ? -3.646 0.436 -2.213 1.00 86.44 98 ALA A CA 1
ATOM 758 C C . ALA A 1 98 ? -4.222 0.507 -0.784 1.00 86.44 98 ALA A C 1
ATOM 760 O O . ALA A 1 98 ? -3.592 0.004 0.154 1.00 86.44 98 ALA A O 1
ATOM 761 N N . TYR A 1 99 ? -5.409 1.101 -0.617 1.00 86.25 99 TYR A N 1
ATOM 762 C CA . TYR A 1 99 ? -6.138 1.116 0.653 1.00 86.25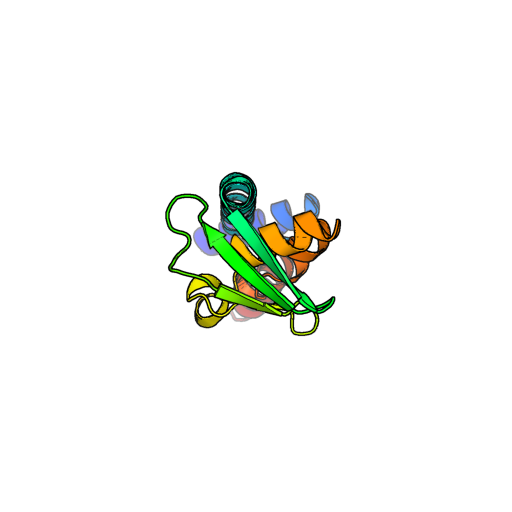 99 TYR A CA 1
ATOM 763 C C . TYR A 1 99 ? -6.629 -0.281 1.050 1.00 86.25 99 TYR A C 1
ATOM 765 O O . TYR A 1 99 ? -6.585 -0.636 2.226 1.00 86.25 99 TYR A O 1
ATOM 773 N N . GLU A 1 100 ? -7.040 -1.081 0.069 1.00 85.38 100 GLU A N 1
ATOM 774 C CA . GLU A 1 100 ? -7.587 -2.433 0.243 1.00 85.38 100 GLU A CA 1
ATOM 775 C C . GLU A 1 100 ? -6.487 -3.470 0.485 1.00 85.38 100 GLU A C 1
ATOM 777 O O . GLU A 1 100 ? -6.723 -4.524 1.067 1.00 85.38 100 GLU A O 1
ATOM 782 N N . LEU A 1 101 ? -5.247 -3.154 0.101 1.00 84.12 101 LEU A N 1
ATOM 783 C CA . LEU A 1 101 ? -4.117 -4.061 0.287 1.00 84.12 101 LEU A CA 1
ATOM 784 C C . LEU A 1 101 ? -3.596 -4.094 1.722 1.00 84.12 101 LEU A C 1
ATOM 786 O O . LEU A 1 101 ? -2.765 -4.943 2.037 1.00 84.12 101 LEU A O 1
ATOM 790 N N . ARG A 1 102 ? -4.023 -3.188 2.601 1.00 84.25 102 ARG A N 1
ATOM 791 C CA . ARG A 1 102 ? -3.559 -3.165 3.993 1.00 84.25 102 ARG A CA 1
ATOM 792 C C . ARG A 1 102 ? -4.168 -4.339 4.763 1.00 84.25 102 ARG A C 1
ATOM 794 O O . ARG A 1 102 ? -5.363 -4.590 4.684 1.00 84.25 102 ARG A O 1
ATOM 801 N N . GLY A 1 103 ? -3.341 -5.042 5.537 1.00 86.31 103 GLY A N 1
ATOM 802 C CA . GLY A 1 103 ? -3.826 -6.083 6.443 1.00 86.31 103 GLY A CA 1
ATOM 803 C C . GLY A 1 103 ? -4.860 -5.560 7.450 1.00 86.31 103 GLY A C 1
ATOM 804 O O . GLY A 1 103 ? -4.822 -4.395 7.847 1.00 86.31 103 GLY A O 1
ATOM 805 N N . GLU A 1 104 ? -5.744 -6.450 7.900 1.00 88.06 104 GLU A N 1
ATOM 806 C CA . GLU A 1 104 ? -6.869 -6.163 8.808 1.00 88.06 104 GLU A CA 1
ATOM 807 C C . GLU A 1 104 ? -6.475 -5.328 10.034 1.00 88.06 104 GLU A C 1
ATOM 809 O O . GLU A 1 104 ? -7.168 -4.376 10.388 1.00 88.06 104 GLU A O 1
ATOM 814 N N . CYS A 1 105 ? -5.304 -5.599 10.622 1.00 88.81 105 CYS A N 1
ATOM 815 C CA . CYS A 1 105 ? -4.789 -4.898 11.803 1.00 88.81 105 CYS A CA 1
ATOM 816 C C . CYS A 1 105 ? -4.581 -3.382 11.618 1.00 88.81 105 CYS A C 1
ATOM 818 O O . CYS A 1 105 ? -4.369 -2.666 12.598 1.00 88.81 105 CYS A O 1
ATOM 820 N N . TYR A 1 106 ? -4.640 -2.879 10.384 1.00 92.12 106 TYR A N 1
ATOM 821 C CA . TYR A 1 106 ? -4.525 -1.459 10.065 1.00 92.12 106 TYR A CA 1
ATOM 822 C C . TYR A 1 106 ? -5.861 -0.762 9.823 1.00 92.12 106 TYR A C 1
ATOM 824 O O . TYR A 1 106 ? -5.876 0.471 9.730 1.00 92.12 106 TYR A O 1
ATOM 832 N N . THR A 1 107 ? -6.959 -1.510 9.716 1.00 93.50 107 THR A N 1
ATOM 833 C CA . THR A 1 107 ? -8.279 -0.964 9.392 1.00 93.50 107 THR A CA 1
ATOM 834 C C . THR A 1 107 ? -8.993 -0.454 10.640 1.00 93.50 107 THR A C 1
ATOM 836 O O . THR A 1 107 ? -8.803 -0.955 11.752 1.00 93.50 107 THR A O 1
ATOM 839 N N . VAL A 1 108 ? -9.841 0.561 10.468 1.00 94.25 108 VAL A N 1
ATOM 840 C CA . VAL A 1 108 ? -10.718 1.023 11.559 1.00 94.25 108 VAL A CA 1
ATOM 841 C C . VAL A 1 108 ? -11.765 -0.037 11.896 1.00 94.25 108 VAL A C 1
ATOM 843 O O . VAL A 1 108 ? -12.092 -0.201 13.070 1.00 94.25 108 VAL A O 1
ATOM 846 N N . ALA A 1 109 ? -12.241 -0.782 10.894 1.00 92.12 109 ALA A N 1
ATOM 847 C CA . ALA A 1 109 ? -13.231 -1.842 11.062 1.00 92.12 109 ALA A CA 1
ATOM 848 C C . ALA A 1 109 ? -12.744 -2.931 12.032 1.00 92.12 109 ALA A C 1
ATOM 850 O O . ALA A 1 109 ? -13.391 -3.173 13.049 1.00 92.12 109 ALA A O 1
ATOM 851 N N . SER A 1 110 ? -11.559 -3.506 11.800 1.00 91.75 110 SER A N 1
ATOM 852 C CA . SER A 1 110 ? -11.003 -4.536 12.690 1.00 91.75 110 SER A CA 1
ATOM 853 C C . SER A 1 110 ? -10.675 -3.987 14.081 1.00 91.75 110 SER A C 1
ATOM 855 O O . SER A 1 110 ? -10.843 -4.679 15.083 1.00 91.75 110 SER A O 1
ATOM 857 N N . TYR A 1 111 ? -10.247 -2.723 14.177 1.00 91.62 111 TYR A N 1
ATOM 858 C CA . TYR A 1 111 ? -10.035 -2.075 15.473 1.00 91.62 111 TYR A CA 1
ATOM 859 C C . TYR A 1 111 ? -11.345 -1.924 16.268 1.00 91.62 111 TYR A C 1
ATOM 861 O O . TYR A 1 111 ? -11.365 -2.161 17.475 1.00 91.62 111 TYR A O 1
ATOM 869 N N . GLN A 1 112 ? -12.447 -1.556 15.609 1.00 90.31 112 GLN A N 1
ATOM 870 C CA . GLN A 1 112 ? -13.773 -1.486 16.232 1.00 90.31 112 GLN A CA 1
ATOM 871 C C . GLN A 1 112 ? -14.277 -2.847 16.685 1.00 90.31 112 GLN A C 1
ATOM 873 O O . GLN A 1 112 ? -14.750 -2.981 17.813 1.00 90.31 112 GLN A O 1
ATOM 878 N N . GLU A 1 113 ? -14.152 -3.851 15.823 1.00 89.81 113 GLU A N 1
ATOM 879 C CA . GLU A 1 113 ? -14.547 -5.214 16.143 1.00 89.81 113 GLU A CA 1
ATOM 880 C C . GLU A 1 113 ? -13.809 -5.714 17.391 1.00 89.81 113 GLU A C 1
ATOM 882 O O . GLU A 1 113 ? -14.453 -6.130 18.359 1.00 89.81 113 GLU A O 1
ATOM 887 N N . TYR A 1 114 ? -12.485 -5.531 17.437 1.00 88.62 114 TYR A N 1
ATOM 888 C CA . TYR A 1 114 ? -11.663 -5.858 18.602 1.00 88.62 114 TYR A CA 1
ATOM 889 C C . TYR A 1 114 ? -12.156 -5.171 19.883 1.00 88.62 114 TYR A C 1
ATOM 891 O O . TYR A 1 114 ? -12.267 -5.809 20.933 1.00 88.62 114 TYR A O 1
ATOM 899 N N . LEU A 1 115 ? -12.472 -3.873 19.821 1.00 87.31 115 LEU A N 1
ATOM 900 C CA . LEU A 1 115 ? -12.983 -3.144 20.983 1.00 87.31 115 LEU A CA 1
ATOM 901 C C . LEU A 1 115 ? -14.357 -3.654 21.425 1.00 87.31 115 LEU A C 1
ATOM 903 O O . LEU A 1 115 ? -14.617 -3.721 22.622 1.00 87.31 115 LEU A O 1
ATOM 907 N N . SER A 1 116 ? -15.226 -4.033 20.488 1.00 82.56 116 SER A N 1
ATOM 908 C CA . SER A 1 116 ? -16.573 -4.527 20.795 1.00 82.56 116 SER A CA 1
ATOM 909 C C . SER A 1 116 ? -16.581 -5.914 21.447 1.00 82.56 116 SER A C 1
ATOM 911 O O . SER A 1 116 ? -17.470 -6.207 22.243 1.00 82.56 116 SER A O 1
ATOM 913 N N . GLN A 1 117 ? -15.588 -6.751 21.138 1.00 81.31 117 GLN A N 1
ATOM 914 C CA . GLN A 1 117 ? -15.432 -8.092 21.703 1.00 81.31 117 GLN A CA 1
ATOM 915 C C . GLN A 1 117 ? -14.784 -8.042 23.095 1.00 81.31 117 GLN A C 1
ATOM 917 O O . GLN A 1 117 ? -15.256 -8.698 24.016 1.00 81.31 117 GLN A O 1
ATOM 922 N N . ASN A 1 118 ? -13.768 -7.195 23.287 1.00 70.56 118 ASN A N 1
ATOM 923 C CA . ASN A 1 118 ? -12.987 -7.120 24.532 1.00 70.56 118 ASN A CA 1
ATOM 924 C C . ASN A 1 118 ? -13.555 -6.147 25.582 1.00 70.56 118 ASN A C 1
ATOM 926 O O . ASN A 1 118 ? -12.882 -5.804 26.551 1.00 70.56 118 ASN A O 1
ATOM 930 N N . THR A 1 119 ? -14.777 -5.659 25.378 1.00 65.25 119 THR A N 1
ATOM 931 C CA . THR A 1 119 ? -15.511 -4.820 26.344 1.00 65.25 119 THR A CA 1
ATOM 932 C C . THR A 1 119 ? -16.776 -5.501 26.865 1.00 65.25 119 THR A C 1
ATOM 934 O O . THR A 1 119 ? -17.504 -4.901 27.652 1.00 65.25 119 THR A O 1
ATOM 937 N N . ARG A 1 120 ? -17.039 -6.746 26.437 1.00 56.81 120 ARG A N 1
ATOM 938 C CA . ARG A 1 120 ? -18.227 -7.531 26.805 1.00 56.81 120 ARG A CA 1
ATOM 939 C C . ARG A 1 120 ? -18.044 -8.456 28.014 1.00 56.81 120 ARG A C 1
ATOM 941 O O . ARG A 1 120 ? -19.030 -9.075 28.395 1.00 56.81 120 ARG A O 1
ATOM 948 N N . ASP A 1 121 ? -16.868 -8.499 28.640 1.00 45.34 121 ASP A N 1
ATOM 949 C CA . ASP A 1 121 ? -16.652 -9.247 29.888 1.00 45.34 121 ASP A CA 1
ATOM 950 C C . ASP A 1 121 ? -16.538 -8.296 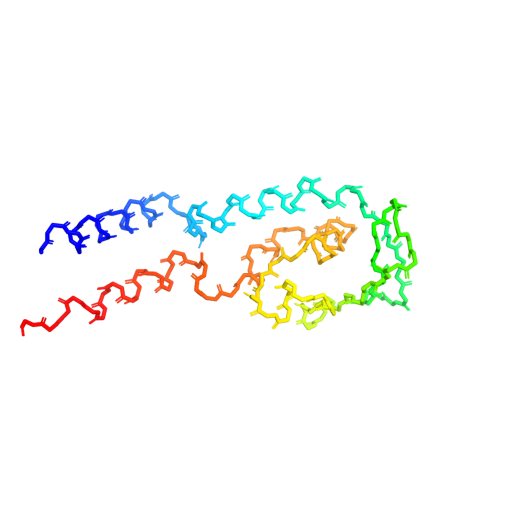31.100 1.00 45.34 121 ASP A C 1
ATOM 952 O O . ASP A 1 121 ? -15.614 -7.472 31.128 1.00 45.34 121 ASP A O 1
ATOM 956 N N . PRO A 1 122 ? -17.479 -8.360 32.067 1.00 47.44 122 PRO A N 1
ATOM 957 C CA . PRO A 1 122 ? -17.361 -7.727 33.381 1.00 47.44 122 PRO A CA 1
ATOM 958 C C . PRO A 1 122 ? -16.433 -8.484 34.344 1.00 47.44 122 PRO A C 1
ATOM 960 O O . PRO A 1 122 ? -16.375 -9.733 34.280 1.00 47.44 122 PRO A O 1
#